Protein AF-A0A8J2J348-F1 (afdb_monomer_lite)

Sequence (75 aa):
MLDALVMSKITSLIPSTQINPAQAHHLEGLKLADPFYFKPEAVDLLIGVDLFACILRPSPVIKGPPGFPDAVDTM

Foldseek 3Di:
DDDDDDDPFDDAFPPPAADDVVQFVLCPPPPDPDPRVRGGDGDPDDDDPVVVVVFFDPDDWRDDDPPDDIDTDGD

Organism: NCBI:txid39272

Structure (mmCIF, N/CA/C/O backbone):
data_AF-A0A8J2J348-F1
#
_entry.id   AF-A0A8J2J348-F1
#
loop_
_atom_site.group_PDB
_atom_site.id
_atom_site.type_symbol
_atom_site.label_atom_id
_atom_site.label_alt_id
_atom_site.label_comp_id
_atom_site.label_asym_id
_atom_site.label_entity_id
_atom_site.label_seq_id
_atom_site.pdbx_PDB_ins_code
_atom_site.Cartn_x
_atom_site.Cartn_y
_atom_site.Cartn_z
_atom_site.occupancy
_atom_site.B_iso_or_equiv
_atom_site.auth_seq_id
_atom_site.auth_comp_id
_atom_site.auth_asym_id
_atom_site.auth_atom_id
_atom_site.pdbx_PDB_model_num
ATOM 1 N N . MET A 1 1 ? -9.455 -22.689 -9.549 1.00 69.44 1 MET A N 1
ATOM 2 C CA . MET A 1 1 ? -10.528 -22.106 -8.718 1.00 69.44 1 MET A CA 1
ATOM 3 C C . MET A 1 1 ? -9.829 -21.347 -7.609 1.00 69.44 1 MET A C 1
ATOM 5 O O . MET A 1 1 ? -8.862 -21.892 -7.094 1.00 69.44 1 MET A O 1
ATOM 9 N N . LEU A 1 2 ? -10.196 -20.090 -7.355 1.00 82.19 2 LEU A N 1
ATOM 10 C CA . LEU A 1 2 ? -9.605 -19.324 -6.257 1.00 82.19 2 LEU A CA 1
ATOM 11 C C . LEU A 1 2 ? -10.488 -19.534 -5.029 1.00 82.19 2 LEU A C 1
ATOM 13 O O . LEU A 1 2 ? -11.676 -19.213 -5.078 1.00 82.19 2 LEU A O 1
ATOM 17 N N . ASP A 1 3 ? -9.914 -20.092 -3.973 1.00 89.62 3 ASP A N 1
ATOM 18 C CA . ASP A 1 3 ? -10.610 -20.265 -2.705 1.00 89.62 3 ASP A CA 1
ATOM 19 C C . ASP A 1 3 ? -10.450 -18.996 -1.863 1.00 89.62 3 ASP A C 1
ATOM 21 O O . ASP A 1 3 ? -9.377 -18.391 -1.823 1.00 89.62 3 ASP A O 1
ATOM 25 N N . ALA A 1 4 ? -11.523 -18.580 -1.195 1.00 91.56 4 ALA A N 1
ATOM 26 C CA . ALA A 1 4 ? -11.532 -17.397 -0.343 1.00 91.56 4 ALA A CA 1
ATOM 27 C C . ALA A 1 4 ? -12.173 -17.715 1.010 1.00 91.56 4 ALA A C 1
ATOM 29 O O . ALA A 1 4 ? -13.189 -18.410 1.085 1.00 91.56 4 ALA A O 1
ATOM 30 N N . LEU A 1 5 ? -11.592 -17.171 2.081 1.00 94.50 5 LEU A N 1
ATOM 31 C CA . LEU A 1 5 ? -12.170 -17.216 3.419 1.00 94.50 5 LEU A CA 1
ATOM 32 C C . LEU A 1 5 ? -13.014 -15.960 3.646 1.00 94.50 5 LEU A C 1
ATOM 34 O O . LEU A 1 5 ? -12.487 -14.850 3.663 1.00 94.50 5 LEU A O 1
ATOM 38 N N . VAL A 1 6 ? -14.318 -16.137 3.852 1.00 94.38 6 VAL A N 1
ATOM 39 C CA . VAL A 1 6 ? -15.231 -15.025 4.144 1.00 94.38 6 VAL A CA 1
ATOM 40 C C . VAL A 1 6 ? -15.353 -14.852 5.654 1.00 94.38 6 VAL A C 1
ATOM 42 O O . VAL A 1 6 ? -15.729 -15.785 6.363 1.00 94.38 6 VAL A O 1
ATOM 45 N N . MET A 1 7 ? -15.057 -13.651 6.147 1.00 94.44 7 MET A N 1
ATOM 46 C CA . MET A 1 7 ? -15.180 -13.290 7.561 1.00 94.44 7 MET A CA 1
ATOM 47 C C . MET A 1 7 ? -15.937 -11.971 7.713 1.00 94.44 7 MET A C 1
ATOM 49 O O . MET A 1 7 ? -15.941 -11.145 6.806 1.00 94.44 7 MET A O 1
ATOM 53 N N . SER A 1 8 ? -16.546 -11.743 8.879 1.00 93.19 8 SER A N 1
ATOM 54 C CA . SER A 1 8 ? -17.256 -10.489 9.175 1.00 93.19 8 SER A CA 1
ATOM 55 C C . SER A 1 8 ? -16.328 -9.284 9.361 1.00 93.19 8 SER A C 1
ATOM 57 O O . SER A 1 8 ? -16.785 -8.146 9.292 1.00 93.19 8 SER A O 1
ATOM 59 N N . LYS A 1 9 ? -15.039 -9.521 9.632 1.00 92.50 9 LYS A N 1
ATOM 60 C CA . LYS A 1 9 ? -14.021 -8.487 9.824 1.00 92.50 9 LYS A CA 1
ATOM 61 C C . LYS A 1 9 ? -12.628 -9.057 9.569 1.00 92.50 9 LYS A C 1
ATOM 63 O O . LYS A 1 9 ? -12.296 -10.087 10.150 1.00 92.50 9 LYS A O 1
ATOM 68 N N . ILE A 1 10 ? -11.813 -8.367 8.768 1.00 92.88 10 ILE A N 1
ATOM 69 C CA . ILE A 1 10 ? -10.405 -8.732 8.536 1.00 92.88 10 ILE A CA 1
ATOM 70 C C . ILE A 1 10 ? -9.503 -7.996 9.530 1.00 92.88 10 ILE A C 1
ATOM 72 O O . ILE A 1 10 ? -8.817 -8.624 10.334 1.00 92.88 10 ILE A O 1
ATOM 76 N N . THR A 1 11 ? -9.545 -6.662 9.526 1.00 90.75 11 THR A N 1
ATOM 77 C CA . THR A 1 11 ? -8.728 -5.813 10.405 1.00 90.75 11 THR A CA 1
ATOM 78 C C . THR A 1 11 ? -9.583 -4.779 11.140 1.00 90.75 11 THR A C 1
ATOM 80 O O . THR A 1 11 ? -10.730 -4.504 10.790 1.00 90.75 11 THR A O 1
ATOM 83 N N . SER A 1 12 ? -9.041 -4.197 12.211 1.00 90.94 12 SER A N 1
ATOM 84 C CA . SER A 1 12 ? -9.469 -2.869 12.673 1.00 90.94 12 SER A CA 1
ATOM 85 C C . SER A 1 12 ? -8.917 -1.775 11.746 1.00 90.94 12 SER A C 1
ATOM 87 O O . SER A 1 12 ? -8.281 -2.089 10.741 1.00 90.94 12 SER A O 1
ATOM 89 N N . LEU A 1 13 ? -9.135 -0.502 12.094 1.00 91.06 13 LEU A N 1
ATOM 90 C CA . LEU A 1 13 ? -8.562 0.630 11.362 1.00 91.06 13 LEU A CA 1
ATOM 91 C C . LEU A 1 13 ? -7.033 0.537 11.344 1.00 91.06 13 LEU A C 1
ATOM 93 O O . LEU A 1 13 ? -6.410 0.453 12.407 1.00 91.06 13 LEU A O 1
ATOM 97 N N . ILE A 1 14 ? -6.455 0.547 10.146 1.00 87.88 14 ILE A N 1
ATOM 98 C CA . ILE A 1 14 ? -5.016 0.546 9.905 1.00 87.88 14 ILE A CA 1
ATOM 99 C C . ILE A 1 14 ? -4.656 1.479 8.730 1.00 87.88 14 ILE A C 1
ATOM 101 O O . ILE A 1 14 ? -5.502 1.727 7.875 1.00 87.88 14 ILE A O 1
ATOM 105 N N . PRO A 1 15 ? -3.411 1.990 8.676 1.00 82.50 15 PRO A N 1
ATOM 106 C CA . PRO A 1 15 ? -2.467 2.049 9.795 1.00 82.50 15 PRO A CA 1
ATOM 107 C C . PRO A 1 15 ? -3.029 2.920 10.933 1.00 82.50 15 PRO A C 1
ATOM 109 O O . PRO A 1 15 ? -3.829 3.817 10.705 1.00 82.50 15 PRO A O 1
ATOM 112 N N . SER A 1 16 ? -2.629 2.668 12.183 1.00 82.81 16 SER A N 1
ATOM 113 C CA . SER A 1 16 ? -3.133 3.416 13.355 1.00 82.81 16 SER A CA 1
ATOM 114 C C . SER A 1 16 ? -2.754 4.902 13.359 1.00 82.81 16 SER A C 1
ATOM 116 O O . SER A 1 16 ? -3.253 5.670 14.178 1.00 82.81 16 SER A O 1
ATOM 118 N N . THR A 1 17 ? -1.841 5.292 12.474 1.00 81.19 17 THR A N 1
ATOM 119 C CA . THR A 1 17 ? -1.306 6.642 12.353 1.00 81.19 17 THR A CA 1
ATOM 120 C C . THR A 1 17 ? -1.742 7.220 11.021 1.00 81.19 17 THR A C 1
ATOM 122 O O . THR A 1 17 ? -1.540 6.606 9.976 1.00 81.19 17 THR A O 1
ATOM 125 N N . GLN A 1 18 ? -2.310 8.420 11.062 1.00 85.56 18 GLN A N 1
ATOM 126 C CA . GLN A 1 18 ? -2.643 9.168 9.860 1.00 85.56 18 GLN A CA 1
ATOM 127 C C . GLN A 1 18 ? -1.370 9.757 9.243 1.00 85.56 18 GLN A C 1
ATOM 129 O O . GLN A 1 18 ? -0.529 10.313 9.952 1.00 85.56 18 GLN A O 1
ATOM 134 N N . ILE A 1 19 ? -1.240 9.660 7.924 1.00 86.75 19 ILE A N 1
ATOM 135 C CA . ILE A 1 19 ? -0.131 10.267 7.184 1.00 86.75 19 ILE A CA 1
ATOM 136 C C . ILE A 1 19 ? -0.594 11.635 6.683 1.00 86.75 19 ILE A C 1
ATOM 138 O O . ILE A 1 19 ? -1.750 11.801 6.297 1.00 86.75 19 ILE A O 1
ATOM 142 N N . ASN A 1 20 ? 0.287 12.635 6.678 1.00 89.62 20 ASN A N 1
ATOM 143 C CA . ASN A 1 20 ? -0.006 13.882 5.981 1.00 89.62 20 ASN A CA 1
ATOM 144 C C . ASN A 1 20 ? 0.267 13.682 4.476 1.00 89.62 20 ASN A C 1
ATOM 146 O O . ASN A 1 20 ? 1.437 13.583 4.097 1.00 89.62 20 ASN A O 1
ATOM 150 N N . PRO A 1 21 ? -0.759 13.639 3.603 1.00 87.75 21 PRO A N 1
ATOM 151 C CA . PRO A 1 21 ? -0.552 13.409 2.174 1.00 87.75 21 PRO A CA 1
ATOM 152 C C . PRO A 1 21 ? 0.294 14.510 1.524 1.00 87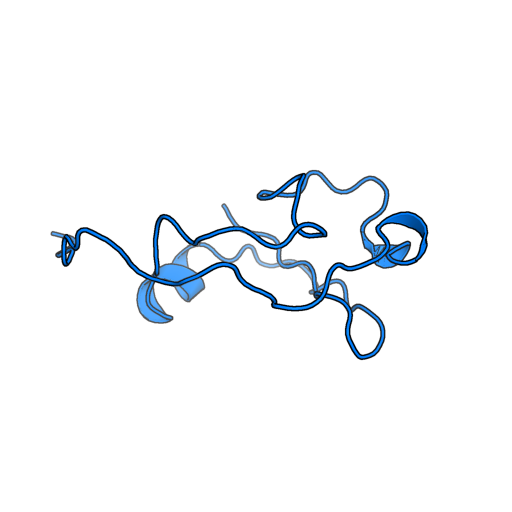.75 21 PRO A C 1
ATOM 154 O O . PRO A 1 21 ? 1.009 14.230 0.570 1.00 87.75 21 PRO A O 1
ATOM 157 N N . ALA A 1 22 ? 0.308 15.725 2.087 1.00 89.69 22 ALA A N 1
ATOM 158 C CA . ALA A 1 22 ? 1.154 16.817 1.607 1.00 89.69 22 ALA A CA 1
ATOM 159 C C . ALA A 1 22 ? 2.661 16.561 1.783 1.00 89.69 22 ALA A C 1
ATOM 161 O O . ALA A 1 22 ? 3.456 17.305 1.231 1.00 89.69 22 ALA A O 1
ATOM 162 N N . GLN A 1 23 ? 3.064 15.554 2.566 1.00 90.75 23 GLN A N 1
ATOM 163 C CA . GLN A 1 23 ? 4.465 15.143 2.720 1.00 90.75 23 GLN A CA 1
ATOM 164 C C . GLN A 1 23 ? 4.830 13.949 1.821 1.00 90.75 23 GLN A C 1
ATOM 166 O O . GLN A 1 23 ? 6.000 13.586 1.723 1.00 90.75 23 GLN A O 1
ATOM 171 N N . ALA A 1 24 ? 3.847 13.337 1.155 1.00 91.62 24 ALA A N 1
ATOM 172 C CA . ALA A 1 24 ? 4.025 12.179 0.285 1.00 91.62 24 ALA A CA 1
ATOM 173 C C . ALA A 1 24 ? 4.274 12.603 -1.175 1.00 91.62 24 ALA A C 1
ATOM 175 O O . ALA A 1 24 ? 3.610 12.124 -2.093 1.00 91.62 24 ALA A O 1
ATOM 176 N N . HIS A 1 25 ? 5.230 13.512 -1.388 1.00 93.88 25 HIS A N 1
ATOM 177 C CA . HIS A 1 25 ? 5.527 14.093 -2.705 1.00 93.88 25 HIS A CA 1
ATOM 178 C C . HIS A 1 25 ? 5.882 13.047 -3.771 1.00 93.88 25 HIS A C 1
ATOM 180 O O . HIS A 1 25 ? 5.622 13.244 -4.953 1.00 93.88 25 HIS A O 1
ATOM 186 N N . HIS A 1 26 ? 6.445 11.905 -3.366 1.00 95.50 26 HIS A N 1
ATOM 187 C CA . HIS A 1 26 ? 6.780 10.795 -4.265 1.00 95.50 26 HIS A CA 1
ATOM 188 C C . HIS A 1 26 ? 5.549 10.113 -4.879 1.00 95.50 26 HIS A C 1
ATOM 190 O O . HIS A 1 26 ? 5.696 9.357 -5.833 1.00 95.50 26 HIS A O 1
ATOM 196 N N . LEU A 1 27 ? 4.350 10.373 -4.351 1.00 94.88 27 LEU A N 1
ATOM 197 C CA . LEU A 1 27 ? 3.085 9.842 -4.859 1.00 94.88 27 LEU A CA 1
ATOM 198 C C . LEU A 1 27 ? 2.294 10.857 -5.694 1.00 94.88 27 LEU A C 1
ATOM 200 O O . LEU A 1 27 ? 1.229 10.521 -6.217 1.00 94.88 27 LEU A O 1
ATOM 204 N N . GLU A 1 28 ? 2.777 12.095 -5.820 1.00 93.06 28 GLU A N 1
ATOM 205 C CA . GLU A 1 28 ? 2.082 13.140 -6.570 1.00 93.06 28 GLU A CA 1
ATOM 206 C C . GLU A 1 28 ? 1.936 12.770 -8.052 1.00 93.06 28 GLU A C 1
ATOM 208 O O . GLU A 1 28 ? 2.859 12.281 -8.700 1.00 93.06 28 GLU A O 1
ATOM 213 N N . GLY A 1 29 ? 0.741 13.004 -8.601 1.00 91.94 29 GLY A N 1
ATOM 214 C CA . GLY A 1 29 ? 0.427 12.712 -10.003 1.00 91.94 29 GLY A CA 1
ATOM 215 C C . GLY A 1 29 ? 0.212 11.229 -10.326 1.00 91.94 29 GLY A C 1
ATOM 216 O O . GLY A 1 29 ? -0.145 10.914 -11.462 1.00 91.94 29 GLY A O 1
ATOM 217 N N . LEU A 1 30 ? 0.371 10.318 -9.358 1.00 94.19 30 LEU A N 1
ATOM 218 C CA . LEU A 1 30 ? 0.072 8.900 -9.550 1.00 94.19 30 LEU A CA 1
ATOM 219 C C . LEU A 1 30 ? -1.433 8.631 -9.458 1.00 94.19 30 LEU A C 1
ATOM 221 O O . LEU A 1 30 ? -2.138 9.157 -8.596 1.00 94.19 30 LEU A O 1
ATOM 225 N N . LYS A 1 31 ? -1.927 7.731 -10.313 1.00 93.12 31 LYS A N 1
ATOM 226 C CA . LYS A 1 31 ? -3.260 7.145 -10.155 1.00 93.12 31 LYS A CA 1
ATOM 227 C C . LYS A 1 31 ? -3.169 5.971 -9.181 1.00 93.12 31 LYS A C 1
ATOM 229 O O . LYS A 1 31 ? -2.882 4.849 -9.588 1.00 93.12 31 LYS A O 1
ATOM 234 N N . LEU A 1 32 ? -3.387 6.247 -7.901 1.00 93.38 32 LEU A N 1
ATOM 235 C CA . LEU A 1 32 ? -3.327 5.240 -6.843 1.00 93.38 32 LEU A CA 1
ATOM 236 C C . LEU A 1 32 ? -4.582 4.356 -6.832 1.00 93.38 32 LEU A C 1
ATOM 238 O O . LEU A 1 32 ? -5.686 4.834 -7.097 1.00 93.38 32 LEU A O 1
ATOM 242 N N . ALA A 1 33 ? -4.402 3.076 -6.491 1.00 90.56 33 ALA A N 1
ATOM 243 C CA . ALA A 1 33 ? -5.506 2.141 -6.264 1.00 90.56 33 ALA A CA 1
ATOM 244 C C . ALA A 1 33 ? -6.329 2.519 -5.021 1.00 90.56 33 ALA A C 1
ATOM 246 O O . ALA A 1 33 ? -7.546 2.357 -5.016 1.00 90.56 33 ALA A O 1
ATOM 247 N N . ASP A 1 34 ? -5.661 3.082 -4.012 1.00 89.38 34 ASP A N 1
ATOM 248 C CA . ASP A 1 34 ? -6.272 3.674 -2.827 1.00 89.38 34 ASP A CA 1
ATOM 249 C C . ASP A 1 34 ? -6.010 5.196 -2.801 1.00 89.38 34 ASP A C 1
ATOM 251 O O . ASP A 1 34 ? -4.930 5.640 -2.396 1.00 89.38 34 ASP A O 1
ATOM 255 N N . PRO A 1 35 ? -6.976 6.028 -3.237 1.00 89.31 35 PRO A N 1
ATOM 256 C CA . PRO A 1 35 ? -6.878 7.487 -3.152 1.00 89.31 35 PRO A CA 1
ATOM 257 C C . PRO A 1 35 ? -6.857 8.034 -1.717 1.00 89.31 35 PRO A C 1
ATOM 259 O O . PRO A 1 35 ? -6.550 9.211 -1.520 1.00 89.31 35 PRO A O 1
ATOM 262 N N . PHE A 1 36 ? -7.204 7.218 -0.719 1.00 90.06 36 PHE A N 1
ATOM 263 C CA . PHE A 1 36 ? -7.308 7.595 0.687 1.00 90.06 36 PHE A CA 1
ATOM 264 C C . PHE A 1 36 ? -6.266 6.907 1.576 1.00 90.06 36 PHE A C 1
ATOM 266 O O . PHE A 1 36 ? -6.412 6.964 2.793 1.00 90.06 36 PHE A O 1
ATOM 273 N N . TYR A 1 37 ? -5.164 6.407 0.999 1.00 89.25 37 TYR A N 1
ATOM 274 C CA . TYR A 1 37 ? -4.036 5.736 1.678 1.00 89.25 37 TYR A CA 1
ATOM 275 C C . TYR A 1 37 ? -3.505 6.430 2.944 1.00 89.25 37 TYR A C 1
ATOM 277 O O . TYR A 1 37 ? -2.805 5.837 3.764 1.00 89.25 37 TYR A O 1
ATOM 285 N N . PHE A 1 38 ? -3.759 7.731 3.077 1.00 90.44 38 PHE A N 1
ATOM 286 C CA . PHE A 1 38 ? -3.321 8.559 4.189 1.00 90.44 38 PHE A CA 1
ATOM 287 C C . PHE A 1 38 ? -4.265 8.518 5.399 1.00 90.44 38 PHE A C 1
ATOM 289 O O . PHE A 1 38 ? -3.904 9.044 6.453 1.00 90.44 38 PHE A O 1
ATOM 296 N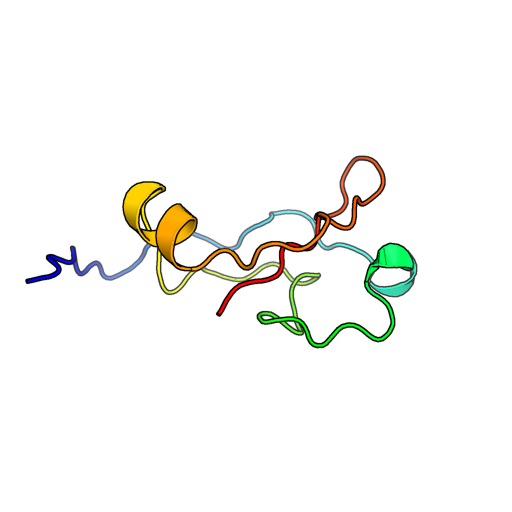 N . LYS A 1 39 ? -5.463 7.937 5.268 1.00 90.12 39 LYS A N 1
ATOM 297 C CA . LYS A 1 39 ? -6.473 7.819 6.325 1.00 90.12 39 LYS A CA 1
ATOM 298 C C . LYS A 1 39 ? -6.480 6.397 6.899 1.00 90.12 39 LYS A C 1
ATOM 300 O O . LYS A 1 39 ? -6.467 5.445 6.130 1.00 90.12 39 LYS A O 1
ATOM 305 N N . PRO A 1 40 ? -6.557 6.236 8.231 1.00 90.94 40 PRO A N 1
ATOM 306 C CA . PRO A 1 40 ? -6.817 4.932 8.831 1.00 90.94 40 PRO A CA 1
ATOM 307 C C . PRO A 1 40 ? -8.176 4.375 8.388 1.00 90.94 40 PRO A C 1
ATOM 309 O O . PRO A 1 40 ? -9.206 5.008 8.631 1.00 90.94 40 PRO A O 1
ATOM 312 N N . GLU A 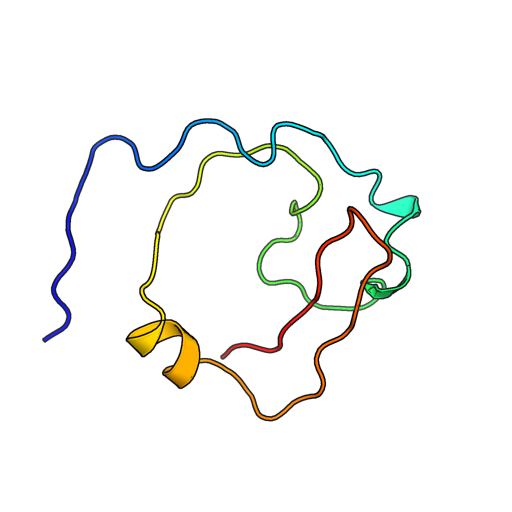1 41 ? -8.188 3.178 7.804 1.00 91.12 41 GLU A N 1
ATOM 313 C CA . GLU A 1 41 ? -9.406 2.492 7.357 1.00 91.12 41 GLU A CA 1
ATOM 314 C C . GLU A 1 41 ? -9.298 0.973 7.578 1.00 91.12 41 GLU A C 1
ATOM 316 O O . GLU A 1 41 ? -8.228 0.443 7.889 1.00 91.12 41 GLU A O 1
ATOM 321 N N . ALA A 1 42 ? -10.425 0.262 7.548 1.00 91.69 42 ALA A N 1
ATOM 322 C CA . ALA A 1 42 ? -10.416 -1.197 7.609 1.00 91.69 42 ALA A CA 1
ATOM 323 C C . ALA A 1 42 ? -10.085 -1.781 6.227 1.00 91.69 42 ALA A C 1
ATOM 325 O O . ALA A 1 42 ? -10.394 -1.175 5.208 1.00 91.69 42 ALA A O 1
ATOM 326 N N . VAL A 1 43 ? -9.480 -2.969 6.191 1.00 89.44 43 VAL A N 1
ATOM 327 C CA . VAL A 1 43 ? -9.199 -3.673 4.932 1.00 89.44 43 VAL A CA 1
ATOM 328 C C . VAL A 1 43 ? -10.369 -4.581 4.560 1.00 89.44 43 VAL A C 1
ATOM 330 O O . VAL A 1 43 ? -10.787 -5.411 5.370 1.00 89.44 43 VAL A O 1
ATOM 333 N N . ASP A 1 44 ? -10.838 -4.462 3.317 1.00 88.56 44 ASP A N 1
ATOM 334 C CA . ASP A 1 44 ? -11.936 -5.270 2.767 1.00 88.56 44 ASP A CA 1
ATOM 335 C C . ASP A 1 44 ? -11.482 -6.627 2.211 1.00 88.56 44 ASP A C 1
ATOM 337 O O . ASP A 1 44 ? -12.248 -7.591 2.207 1.00 88.56 44 ASP A O 1
ATOM 341 N N . LEU A 1 45 ? -10.232 -6.721 1.743 1.00 90.75 45 LEU A N 1
ATOM 342 C CA . LEU A 1 45 ? -9.672 -7.923 1.129 1.00 90.75 45 LEU A CA 1
ATOM 343 C C . LEU A 1 45 ? -8.187 -8.075 1.466 1.00 90.75 45 LEU A C 1
ATOM 345 O O . LEU A 1 45 ? -7.392 -7.165 1.244 1.00 90.75 45 LEU A O 1
ATOM 349 N N . LEU A 1 46 ? -7.805 -9.260 1.941 1.00 91.88 46 LEU A N 1
ATOM 350 C CA . LEU A 1 46 ? -6.408 -9.654 2.101 1.00 91.88 46 LEU A CA 1
ATOM 351 C C . LEU A 1 46 ? -6.059 -10.686 1.027 1.00 91.88 46 LEU A C 1
ATOM 353 O O . LEU A 1 46 ? -6.710 -11.726 0.937 1.00 91.88 46 LEU A O 1
ATOM 357 N N . ILE A 1 47 ? -5.027 -10.405 0.233 1.00 92.31 47 ILE A N 1
ATOM 358 C CA . ILE A 1 47 ? -4.517 -11.328 -0.786 1.00 92.31 47 ILE A CA 1
ATOM 359 C C . ILE A 1 47 ? -3.170 -11.912 -0.364 1.00 92.31 47 ILE A C 1
ATOM 361 O O . ILE A 1 47 ? -2.362 -11.247 0.286 1.00 92.31 47 ILE A O 1
ATOM 365 N N . GLY A 1 48 ? -2.935 -13.168 -0.739 1.00 92.31 48 GLY A N 1
ATOM 366 C CA . GLY A 1 48 ? -1.647 -13.825 -0.553 1.00 92.31 48 GLY A CA 1
ATOM 367 C C . GLY A 1 48 ? -0.580 -13.306 -1.521 1.00 92.31 48 GLY A C 1
ATOM 368 O O . GLY A 1 48 ? -0.874 -12.681 -2.544 1.00 92.31 48 GLY A O 1
ATOM 369 N N . VAL A 1 49 ? 0.686 -13.581 -1.192 1.00 93.31 49 VAL A N 1
ATOM 370 C CA . VAL A 1 49 ? 1.848 -13.210 -2.022 1.00 93.31 49 VAL A CA 1
ATOM 371 C C . VAL A 1 49 ? 1.827 -13.890 -3.391 1.00 93.31 49 VAL A C 1
ATOM 373 O O . VAL A 1 49 ? 2.301 -13.316 -4.366 1.00 93.31 49 VAL A O 1
ATOM 376 N N . ASP A 1 50 ? 1.269 -15.092 -3.465 1.00 91.38 50 ASP A N 1
ATOM 377 C CA . ASP A 1 50 ? 1.055 -15.856 -4.689 1.00 91.38 50 ASP A CA 1
ATOM 378 C C . ASP A 1 50 ? 0.194 -15.087 -5.697 1.00 91.38 50 ASP A C 1
ATOM 380 O O . ASP A 1 50 ? 0.585 -14.949 -6.854 1.00 91.38 50 ASP A O 1
ATOM 384 N N . LEU A 1 51 ? -0.923 -14.505 -5.249 1.00 91.88 51 LEU A N 1
ATOM 385 C CA . LEU A 1 51 ? -1.765 -13.670 -6.105 1.00 91.88 51 LEU A CA 1
ATOM 386 C C . LEU A 1 51 ? -1.136 -12.295 -6.360 1.00 91.88 51 LEU A C 1
ATOM 388 O O . LEU A 1 51 ? -1.167 -11.806 -7.489 1.00 91.88 51 LEU A O 1
ATOM 392 N N . PHE A 1 52 ? -0.542 -11.679 -5.334 1.00 92.88 52 PHE A N 1
ATOM 393 C CA . PHE A 1 52 ? 0.112 -10.375 -5.461 1.00 92.88 52 PHE A CA 1
ATOM 394 C C . PHE A 1 52 ? 1.220 -10.391 -6.525 1.00 92.88 52 PHE A C 1
ATOM 396 O O . PHE A 1 52 ? 1.276 -9.506 -7.377 1.00 92.88 52 PHE A O 1
ATOM 403 N N . ALA A 1 53 ? 2.056 -11.433 -6.541 1.00 92.00 53 ALA A N 1
ATOM 404 C CA . ALA A 1 53 ? 3.121 -11.591 -7.528 1.00 92.00 53 ALA A CA 1
ATOM 405 C C . ALA A 1 53 ? 2.592 -11.682 -8.969 1.00 92.00 53 ALA A C 1
ATOM 407 O O . ALA A 1 53 ? 3.271 -11.243 -9.895 1.00 92.00 53 ALA A O 1
ATOM 408 N N . CYS A 1 54 ? 1.381 -12.211 -9.166 1.00 93.44 54 CYS A N 1
ATOM 409 C CA . CYS A 1 54 ? 0.760 -12.303 -10.483 1.00 93.44 54 CYS A CA 1
ATOM 410 C C . CYS A 1 54 ? 0.215 -10.969 -11.001 1.00 93.44 54 CYS A C 1
ATOM 412 O O . CYS A 1 54 ? 0.082 -10.832 -12.213 1.00 93.44 54 CYS A O 1
ATOM 414 N N . ILE A 1 55 ? -0.117 -10.014 -10.124 1.00 93.69 55 ILE A N 1
ATOM 415 C CA . ILE A 1 55 ? -0.701 -8.720 -10.518 1.00 93.69 55 ILE A CA 1
ATOM 416 C C . ILE A 1 55 ? 0.321 -7.588 -10.618 1.00 93.69 55 ILE A C 1
ATOM 418 O O . ILE A 1 55 ? -0.020 -6.522 -11.122 1.00 93.69 55 ILE A O 1
ATOM 422 N N . LEU A 1 56 ? 1.559 -7.794 -10.164 1.00 95.06 56 LEU A N 1
ATOM 423 C CA . LEU A 1 56 ? 2.626 -6.802 -10.288 1.00 95.06 56 LEU A CA 1
ATOM 424 C C . LEU A 1 56 ? 2.968 -6.535 -11.757 1.00 95.06 56 LEU A C 1
ATOM 426 O O . LEU A 1 56 ? 3.238 -7.455 -12.531 1.00 95.06 56 LEU A O 1
ATOM 430 N N . ARG A 1 57 ? 3.018 -5.256 -12.133 1.00 95.44 57 ARG A N 1
ATOM 431 C CA . ARG A 1 57 ? 3.567 -4.840 -13.425 1.00 95.44 57 ARG A CA 1
ATOM 432 C C . ARG A 1 57 ? 5.092 -4.717 -13.334 1.00 95.44 57 ARG A C 1
ATOM 434 O O . ARG A 1 57 ? 5.621 -4.404 -12.268 1.00 95.44 57 ARG A O 1
ATOM 441 N N . PRO A 1 58 ? 5.827 -4.931 -14.442 1.00 94.38 58 PRO A N 1
ATOM 442 C CA . PRO A 1 58 ? 7.279 -4.780 -14.477 1.00 94.38 58 PRO A CA 1
ATOM 443 C C . PRO A 1 58 ? 7.675 -3.293 -14.509 1.00 94.38 58 PRO A C 1
ATOM 445 O O . PRO A 1 58 ? 8.207 -2.797 -15.501 1.00 94.38 58 PRO A O 1
ATOM 448 N N . SER A 1 59 ? 7.398 -2.571 -13.423 1.00 93.94 59 SER A N 1
ATOM 449 C CA . SER A 1 59 ? 7.764 -1.169 -13.231 1.00 93.94 59 SER A CA 1
ATOM 450 C C . SER A 1 59 ? 8.705 -1.010 -12.030 1.00 93.94 59 SER A C 1
ATOM 452 O O . SER A 1 59 ? 8.711 -1.842 -11.118 1.00 93.94 59 SER A O 1
ATOM 454 N N . PRO A 1 60 ? 9.486 0.080 -11.972 1.00 94.94 60 PRO A N 1
ATOM 455 C CA . PRO A 1 60 ? 10.193 0.448 -10.754 1.00 94.94 60 PRO A CA 1
ATOM 456 C C . PRO A 1 60 ? 9.217 0.679 -9.593 1.00 94.94 60 PRO A C 1
ATOM 458 O O . PRO A 1 60 ? 8.131 1.228 -9.786 1.00 94.94 60 PRO A O 1
ATOM 461 N N . VAL A 1 61 ? 9.637 0.303 -8.385 1.00 96.75 61 VAL A N 1
ATOM 462 C CA . VAL A 1 61 ? 8.955 0.692 -7.144 1.00 96.75 61 VAL A CA 1
ATOM 463 C C . VAL A 1 61 ? 9.313 2.141 -6.834 1.00 96.75 61 VAL A C 1
ATOM 465 O O . VAL A 1 61 ? 10.497 2.483 -6.776 1.00 96.75 61 VAL A O 1
ATOM 468 N N . ILE A 1 62 ? 8.311 2.983 -6.596 1.00 97.25 62 ILE A N 1
ATOM 469 C CA . ILE A 1 62 ? 8.524 4.372 -6.182 1.00 97.25 62 ILE A CA 1
ATOM 470 C C . ILE A 1 62 ? 8.602 4.392 -4.658 1.00 97.25 62 ILE A C 1
ATOM 472 O O . ILE A 1 62 ? 7.614 4.135 -3.971 1.00 97.25 62 ILE A O 1
ATOM 476 N N . LYS A 1 63 ? 9.803 4.647 -4.136 1.0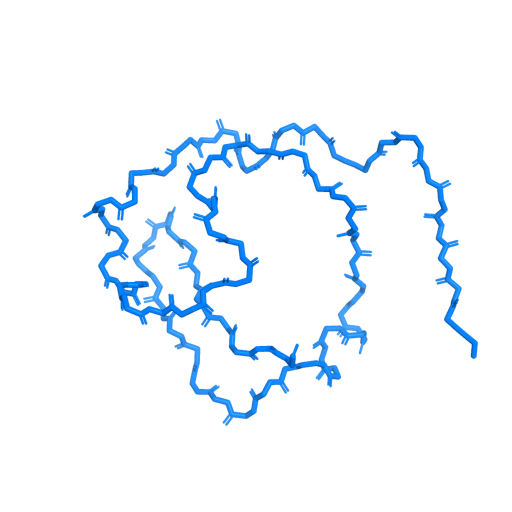0 96.31 63 LYS A N 1
ATOM 477 C CA . LYS A 1 63 ? 10.096 4.564 -2.704 1.00 96.31 63 LYS A CA 1
ATOM 478 C 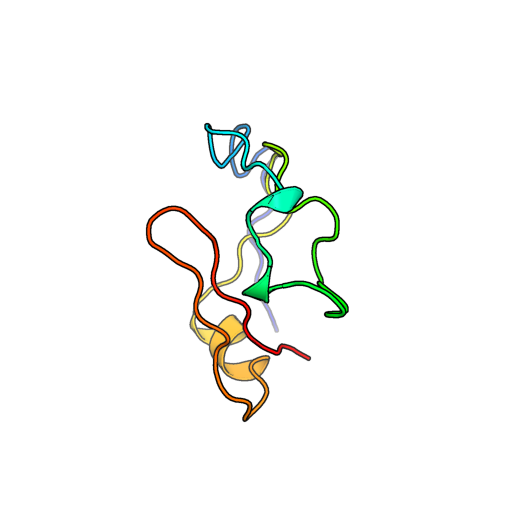C . LYS A 1 63 ? 9.730 5.845 -1.963 1.00 96.31 63 LYS A C 1
ATOM 480 O O . LYS A 1 63 ? 10.086 6.936 -2.407 1.00 96.31 63 LYS A O 1
ATOM 485 N N . GLY A 1 64 ? 9.064 5.688 -0.822 1.00 93.19 64 GLY A N 1
ATOM 486 C CA . GLY A 1 64 ? 8.816 6.771 0.124 1.00 93.19 64 GLY A CA 1
ATOM 487 C C . GLY A 1 64 ? 9.950 6.944 1.145 1.00 93.19 64 GLY A C 1
ATOM 488 O O . GLY A 1 64 ? 10.797 6.060 1.303 1.00 93.19 64 GLY A O 1
ATOM 489 N N . PRO A 1 65 ? 9.992 8.076 1.870 1.00 91.94 65 PRO A N 1
ATOM 490 C CA . PRO A 1 65 ? 10.835 8.213 3.057 1.00 91.94 65 PRO A CA 1
ATOM 491 C C . PRO A 1 65 ? 10.356 7.294 4.205 1.00 91.94 65 PRO A C 1
ATOM 493 O O . PRO A 1 65 ? 9.237 6.780 4.168 1.00 91.94 65 PRO A O 1
ATOM 496 N N . PRO A 1 66 ? 11.165 7.085 5.263 1.00 89.31 66 PRO A N 1
ATOM 497 C CA . PRO A 1 66 ? 10.767 6.261 6.404 1.00 89.31 66 PRO A CA 1
ATOM 498 C C . PRO A 1 66 ? 9.422 6.690 7.006 1.00 89.31 66 PRO A C 1
ATOM 500 O O . PRO A 1 66 ? 9.217 7.863 7.310 1.00 89.31 66 PRO A O 1
ATOM 503 N N . GLY A 1 67 ? 8.514 5.728 7.192 1.00 85.56 67 GLY A N 1
ATOM 504 C CA . GLY A 1 67 ? 7.159 5.971 7.703 1.00 85.56 67 GLY A CA 1
ATOM 505 C C . GLY A 1 67 ? 6.119 6.331 6.635 1.00 85.56 67 GLY A C 1
ATOM 506 O O . GLY A 1 67 ? 4.949 6.480 6.975 1.00 85.56 67 GLY A O 1
ATOM 507 N N . PHE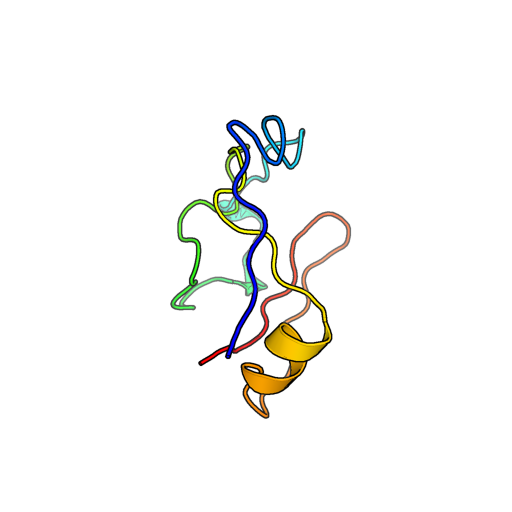 A 1 68 ? 6.515 6.430 5.363 1.00 89.44 68 PHE A N 1
ATOM 508 C CA . PHE A 1 68 ? 5.617 6.640 4.229 1.00 89.44 68 PHE A CA 1
ATOM 509 C C . PHE A 1 68 ? 5.510 5.373 3.369 1.00 89.44 68 PHE A C 1
ATOM 511 O O . PHE A 1 68 ? 6.436 4.561 3.357 1.00 89.44 68 PHE A O 1
ATOM 518 N N . PRO A 1 69 ? 4.391 5.183 2.650 1.00 91.56 69 PRO A N 1
ATOM 519 C CA . PRO A 1 69 ? 4.198 4.011 1.809 1.00 91.56 69 PRO A CA 1
ATOM 520 C C . PRO A 1 69 ? 5.026 4.095 0.524 1.00 91.56 69 PRO A C 1
ATOM 522 O O . PRO A 1 69 ? 5.272 5.180 -0.005 1.00 91.56 69 PRO A O 1
ATOM 525 N N . ASP A 1 70 ? 5.387 2.931 -0.005 1.00 94.50 70 ASP A N 1
ATOM 526 C CA . ASP A 1 70 ? 5.917 2.782 -1.358 1.00 94.50 70 ASP A CA 1
ATOM 527 C C . ASP A 1 70 ? 4.765 2.601 -2.355 1.00 94.50 70 ASP A C 1
ATOM 529 O O . ASP A 1 70 ? 3.745 1.998 -2.016 1.00 94.50 70 ASP A O 1
ATOM 533 N N . ALA A 1 71 ? 4.941 3.053 -3.599 1.00 95.69 71 ALA A N 1
ATOM 534 C CA . ALA A 1 71 ? 4.022 2.719 -4.685 1.00 95.69 71 ALA A CA 1
ATOM 535 C C . ALA A 1 71 ? 4.581 1.598 -5.563 1.00 95.69 71 ALA A C 1
ATOM 537 O O . ALA A 1 71 ? 5.727 1.638 -6.020 1.00 95.69 71 ALA A O 1
ATOM 538 N N . VAL A 1 72 ? 3.723 0.615 -5.818 1.00 95.75 72 VAL A N 1
ATOM 539 C CA . VAL A 1 72 ? 3.949 -0.506 -6.729 1.00 95.75 72 VAL A CA 1
ATOM 540 C C . VAL A 1 72 ? 2.883 -0.467 -7.815 1.00 95.75 72 VAL A C 1
ATOM 542 O O . VAL A 1 72 ? 1.706 -0.251 -7.522 1.00 95.75 72 VAL A O 1
ATOM 545 N N . ASP A 1 73 ? 3.281 -0.652 -9.069 1.00 96.00 73 ASP A N 1
ATOM 546 C CA . ASP A 1 73 ? 2.325 -0.730 -10.169 1.00 96.00 73 ASP A CA 1
ATOM 547 C C . ASP A 1 73 ? 1.732 -2.142 -10.229 1.00 96.00 73 ASP A C 1
ATOM 549 O O . ASP A 1 73 ? 2.448 -3.148 -10.232 1.00 96.00 73 ASP A O 1
ATOM 553 N N . THR A 1 74 ? 0.406 -2.212 -10.238 1.00 93.94 74 THR A N 1
ATOM 554 C CA . THR A 1 74 ? -0.379 -3.450 -10.200 1.00 93.94 74 THR A CA 1
ATOM 555 C C . THR A 1 74 ? -1.521 -3.369 -11.201 1.00 93.94 74 THR A C 1
ATOM 557 O O . THR A 1 74 ? -2.012 -2.273 -11.474 1.00 93.94 74 THR A O 1
ATOM 560 N N . MET A 1 75 ? -1.896 -4.512 -11.786 1.00 87.31 75 MET A N 1
ATOM 561 C CA . MET A 1 75 ? -2.837 -4.616 -12.909 1.00 87.31 75 MET A CA 1
ATOM 562 C C . MET A 1 75 ? -4.183 -3.914 -12.707 1.00 87.31 75 MET A C 1
ATOM 564 O O . MET A 1 75 ? -4.785 -4.066 -11.630 1.00 87.31 75 MET A O 1
#

Secondary structure (DSSP, 8-state):
-------S-S-SSBSSS---GGG-GGGTT---S-TTTTS-B--S----HHHHHHHB-S---BPPPTTSPPB--B-

pLDDT: mean 91.18, std 4.21, range [69.44, 97.25]

Radius of gyration: 14.15 Å; chains: 1; bounding box: 28×39×28 Å